Protein AF-A0A968BND5-F1 (afdb_monomer_lite)

Radius of gyration: 24.98 Å; chains: 1; bounding box: 67×29×61 Å

Foldseek 3Di:
DDDPDPDDDDDDDDDPPDDDPDDDAGPVRVVVCVVVPPHDDDDDDDDPDDDDPDDDDDDVVVVVCVLVVLLVVLCVVPVPDDPVLLVVLQLVPADADDDPAADPPAGSHHGDSVSSNVSSVVPDPPPDDDDD

Secondary structure (DSSP, 8-state):
----SSSPPP----STT---------HHHHHHHGGGTT----------S---S-----SHHHHHHHHHHHHHHHHHH-TTS-HHHHHHHHHHT-B--SSSS-BTTTBT-B--HHHHHHHHHHTSTT------

pLDDT: mean 77.54, std 18.54, range [40.12, 97.88]

Sequence (132 aa):
MYNNEPGLFSGTLGKKGDYIVAITVSQADGQAALAYVGEEATVQSSESIPGSSYEAWNGTSMATPHVSGVAALLWSVDPNWTNVQIREAMAMTAMDLGDEGWDAHYGYGLVQAYDALQYLEDLKPGKGPKGP

Structure (mmCIF, N/CA/C/O backbone):
data_AF-A0A968BND5-F1
#
_entry.id   AF-A0A968BND5-F1
#
loop_
_atom_site.group_PDB
_atom_site.id
_atom_site.type_symbol
_atom_site.label_atom_id
_atom_site.label_alt_id
_atom_site.label_comp_id
_atom_site.label_asym_id
_atom_site.label_entity_id
_atom_site.label_seq_id
_atom_site.pdbx_PDB_ins_code
_atom_site.Cartn_x
_atom_site.Cartn_y
_atom_site.Cartn_z
_atom_site.occupancy
_atom_site.B_iso_or_equiv
_atom_site.auth_seq_id
_atom_site.auth_comp_id
_atom_site.auth_asym_id
_atom_site.auth_atom_id
_atom_site.pdbx_PDB_model_num
ATOM 1 N N . MET A 1 1 ? 26.435 -9.446 -17.532 1.00 51.22 1 MET A N 1
ATOM 2 C CA . MET A 1 1 ? 25.259 -10.242 -17.115 1.00 51.22 1 MET A CA 1
ATOM 3 C C . MET A 1 1 ? 24.509 -10.645 -18.367 1.00 51.22 1 MET A C 1
ATOM 5 O O . MET A 1 1 ? 24.406 -9.819 -19.263 1.00 51.22 1 MET A O 1
ATOM 9 N N . TYR A 1 2 ? 24.075 -11.899 -18.470 1.00 41.75 2 TYR A N 1
ATOM 10 C CA . TYR A 1 2 ? 23.323 -12.380 -19.628 1.00 41.75 2 TYR A CA 1
ATOM 11 C C . TYR A 1 2 ? 21.834 -12.149 -19.359 1.00 41.75 2 TYR A C 1
ATOM 13 O O . TYR A 1 2 ? 21.273 -12.794 -18.477 1.00 41.75 2 TYR A O 1
ATOM 21 N N . ASN A 1 3 ? 21.231 -11.179 -20.051 1.00 47.59 3 ASN A N 1
ATOM 22 C CA . ASN A 1 3 ? 19.785 -10.986 -20.030 1.00 47.59 3 ASN A CA 1
ATOM 23 C C . ASN A 1 3 ? 19.186 -11.835 -21.157 1.00 47.59 3 ASN A C 1
ATOM 25 O O . ASN A 1 3 ? 19.480 -11.592 -22.325 1.00 47.59 3 ASN A O 1
ATOM 29 N N . ASN A 1 4 ? 18.405 -12.854 -20.800 1.00 48.34 4 ASN A N 1
ATOM 30 C CA . ASN A 1 4 ? 17.797 -13.786 -21.754 1.00 48.34 4 ASN A CA 1
ATOM 31 C C . ASN A 1 4 ? 16.411 -13.320 -22.244 1.00 48.34 4 ASN A C 1
ATOM 33 O O . ASN A 1 4 ? 15.705 -14.083 -22.892 1.00 48.34 4 ASN A O 1
ATOM 37 N N . GLU A 1 5 ? 16.021 -12.086 -21.919 1.00 51.00 5 GLU A N 1
ATOM 38 C CA . GLU A 1 5 ? 14.765 -11.457 -22.330 1.00 51.00 5 GLU A CA 1
ATOM 39 C C . GLU A 1 5 ? 15.038 -10.154 -23.106 1.00 51.00 5 GLU A C 1
ATOM 41 O O . GLU A 1 5 ? 16.017 -9.455 -22.809 1.00 51.00 5 GLU A O 1
ATOM 46 N N . PRO A 1 6 ? 14.190 -9.780 -24.083 1.00 41.38 6 PRO A N 1
ATOM 47 C CA . PRO A 1 6 ? 14.270 -8.479 -24.739 1.00 41.38 6 PRO A CA 1
ATOM 48 C C . PRO A 1 6 ? 14.036 -7.339 -23.733 1.00 41.38 6 PRO A C 1
ATOM 50 O O . PRO A 1 6 ? 12.955 -7.212 -23.165 1.00 41.38 6 PRO A O 1
ATOM 53 N N . GLY A 1 7 ? 15.041 -6.485 -23.518 1.00 50.34 7 GLY A N 1
ATOM 54 C CA . GLY A 1 7 ? 14.924 -5.303 -22.656 1.00 50.34 7 GLY A CA 1
ATOM 55 C C . GLY A 1 7 ? 16.240 -4.888 -21.996 1.00 50.34 7 GLY A C 1
ATOM 56 O O . GLY A 1 7 ? 17.187 -5.672 -21.903 1.00 50.34 7 GLY A O 1
ATOM 57 N N . LEU A 1 8 ? 16.302 -3.634 -21.536 1.00 47.62 8 LEU A N 1
ATOM 58 C CA . LEU A 1 8 ? 17.424 -3.120 -20.748 1.00 47.62 8 LEU A CA 1
ATOM 59 C C . LEU A 1 8 ? 17.415 -3.763 -19.356 1.00 47.62 8 LEU A C 1
ATOM 61 O O . LEU A 1 8 ? 16.382 -3.827 -18.692 1.00 47.62 8 LEU A O 1
ATOM 65 N N . PHE A 1 9 ? 18.577 -4.224 -18.902 1.00 53.94 9 PHE A N 1
ATOM 66 C CA . PHE A 1 9 ? 18.746 -4.692 -17.532 1.00 53.94 9 PHE A CA 1
ATOM 67 C C . PHE A 1 9 ? 18.628 -3.499 -16.570 1.00 53.94 9 PHE A C 1
ATOM 69 O O . PHE A 1 9 ? 19.426 -2.567 -16.652 1.00 53.94 9 PHE A O 1
ATOM 76 N N . SER A 1 10 ? 17.650 -3.532 -15.660 1.00 51.66 10 SER A N 1
ATOM 77 C CA . SER A 1 10 ? 17.478 -2.507 -14.625 1.00 51.66 10 SER A CA 1
ATOM 78 C C . SER A 1 10 ? 18.060 -2.994 -13.298 1.00 51.66 10 SER A C 1
ATOM 80 O O . SER A 1 10 ? 17.674 -4.044 -12.784 1.00 51.66 10 SER A O 1
ATOM 82 N N . GLY A 1 11 ? 19.009 -2.239 -12.750 1.00 55.41 11 GLY A N 1
ATOM 83 C CA . GLY A 1 11 ? 19.599 -2.465 -11.435 1.00 55.41 11 GLY A CA 1
ATOM 84 C C . GLY A 1 11 ? 19.980 -1.128 -10.809 1.00 55.41 11 GLY A C 1
ATOM 85 O O . GLY A 1 11 ? 20.479 -0.240 -11.495 1.00 55.41 11 GLY A O 1
ATOM 86 N N . THR A 1 12 ? 19.731 -0.963 -9.513 1.00 47.41 12 THR A N 1
ATOM 87 C CA . THR A 1 12 ? 20.074 0.268 -8.793 1.00 47.41 12 THR A CA 1
ATOM 88 C C . THR A 1 12 ? 21.518 0.201 -8.307 1.00 47.41 12 THR A C 1
ATOM 90 O O . THR A 1 12 ? 21.882 -0.721 -7.572 1.00 47.41 12 THR A O 1
ATOM 93 N N . LEU A 1 13 ? 22.339 1.180 -8.690 1.00 54.03 13 LEU A N 1
ATOM 94 C CA . LEU A 1 13 ? 23.662 1.378 -8.099 1.00 54.03 13 LEU A CA 1
ATOM 95 C C . LEU A 1 13 ? 23.532 1.978 -6.689 1.00 54.03 13 LEU A C 1
ATOM 97 O O . LEU A 1 13 ? 22.555 2.651 -6.367 1.00 54.03 13 LEU A O 1
ATOM 101 N N . GLY A 1 14 ? 24.523 1.691 -5.841 1.00 59.09 14 GLY A N 1
ATOM 102 C CA . GLY A 1 14 ? 24.643 2.243 -4.493 1.00 59.09 14 GLY A CA 1
ATOM 103 C C . GLY A 1 14 ? 25.099 3.709 -4.479 1.00 59.09 14 GLY A C 1
ATOM 104 O O . GLY A 1 14 ? 24.731 4.515 -5.327 1.00 59.09 14 GLY A O 1
ATOM 105 N N . LYS A 1 15 ? 25.893 4.091 -3.472 1.00 48.78 15 LYS A N 1
ATOM 106 C CA . LYS A 1 15 ? 26.336 5.483 -3.272 1.00 48.78 15 LYS A CA 1
ATOM 107 C C . LYS A 1 15 ? 27.270 5.961 -4.396 1.00 48.78 15 LYS A C 1
ATOM 109 O O . LYS A 1 15 ? 28.012 5.183 -4.986 1.00 48.78 15 LYS A O 1
ATOM 114 N N . LYS A 1 16 ? 27.294 7.283 -4.614 1.00 47.06 16 LYS A N 1
ATOM 115 C CA . LYS A 1 16 ? 28.219 7.978 -5.526 1.00 47.06 16 LYS A CA 1
ATOM 116 C C . LYS A 1 16 ? 29.674 7.544 -5.275 1.00 47.06 16 LYS A C 1
ATOM 118 O O . LYS A 1 16 ? 30.202 7.815 -4.199 1.00 47.06 16 LYS A O 1
ATOM 123 N N . GLY A 1 17 ? 30.312 6.932 -6.275 1.00 55.03 17 GLY A N 1
ATOM 124 C CA . GLY A 1 17 ? 31.718 6.501 -6.229 1.00 55.03 17 GLY A CA 1
ATOM 125 C C . GLY A 1 17 ? 31.951 4.993 -6.373 1.00 55.03 17 GLY A C 1
ATOM 126 O O . GLY A 1 17 ? 33.074 4.609 -6.685 1.00 55.03 17 GLY A O 1
ATOM 127 N N . ASP A 1 18 ? 30.915 4.161 -6.227 1.00 50.44 18 ASP A N 1
ATOM 128 C CA . ASP A 1 18 ? 30.976 2.731 -6.551 1.00 50.44 18 ASP A CA 1
ATOM 129 C C . ASP A 1 18 ? 30.508 2.508 -7.996 1.00 50.44 18 ASP A C 1
ATOM 131 O O . ASP A 1 18 ? 29.312 2.565 -8.285 1.00 50.44 18 ASP A O 1
ATOM 135 N N . TYR A 1 19 ? 31.439 2.246 -8.917 1.00 56.06 19 TYR A N 1
ATOM 136 C CA . TYR A 1 19 ? 31.100 1.909 -10.302 1.00 56.06 19 TYR A CA 1
ATOM 137 C C . TYR A 1 19 ? 31.494 0.467 -10.605 1.00 56.06 19 TYR A C 1
ATOM 139 O O . TYR A 1 19 ? 32.673 0.130 -10.691 1.00 56.06 19 TYR A O 1
ATOM 147 N N . ILE A 1 20 ? 30.496 -0.380 -10.839 1.00 52.25 20 ILE A N 1
ATOM 148 C CA . ILE A 1 20 ? 30.675 -1.580 -11.653 1.00 52.25 20 ILE A CA 1
ATOM 149 C C . ILE A 1 20 ? 30.197 -1.188 -13.046 1.00 52.25 20 ILE A C 1
ATOM 151 O O . ILE A 1 20 ? 29.012 -0.920 -13.238 1.00 52.25 20 ILE A O 1
ATOM 155 N N . VAL A 1 21 ? 31.107 -1.128 -14.019 1.00 54.69 21 VAL A N 1
ATOM 156 C CA . VAL A 1 21 ? 30.727 -0.895 -15.416 1.00 54.69 21 VAL A CA 1
ATOM 157 C C . VAL A 1 21 ? 30.039 -2.161 -15.927 1.00 54.69 21 VAL A C 1
ATOM 159 O O . VAL A 1 21 ? 30.686 -3.125 -16.332 1.00 54.69 21 VAL A O 1
ATOM 162 N N . ALA A 1 22 ? 28.711 -2.179 -15.854 1.00 57.28 22 ALA A N 1
ATOM 163 C CA . ALA A 1 22 ? 27.891 -3.229 -16.433 1.00 57.28 22 ALA A CA 1
ATOM 164 C C . ALA A 1 22 ? 27.479 -2.809 -17.848 1.00 57.28 22 ALA A C 1
ATOM 166 O O . ALA A 1 22 ? 26.540 -2.041 -18.031 1.00 57.28 22 ALA A O 1
ATOM 167 N N . ILE A 1 23 ? 28.181 -3.324 -18.857 1.00 63.12 23 ILE A N 1
ATOM 168 C CA . ILE A 1 23 ? 27.723 -3.235 -20.245 1.00 63.12 23 ILE A CA 1
ATOM 169 C C . ILE A 1 23 ? 26.734 -4.378 -20.458 1.00 63.12 23 ILE A C 1
ATOM 171 O O . ILE A 1 23 ? 27.050 -5.547 -20.211 1.00 63.12 23 ILE A O 1
ATOM 175 N N . THR A 1 24 ? 25.525 -4.040 -20.892 1.00 61.22 24 THR A N 1
ATOM 176 C CA . THR A 1 24 ? 24.553 -5.023 -21.374 1.00 61.22 24 THR A CA 1
ATOM 177 C C . THR A 1 24 ? 24.278 -4.745 -22.838 1.00 61.22 24 THR A C 1
ATOM 179 O O . THR A 1 24 ? 24.240 -3.594 -23.262 1.00 61.22 24 THR A O 1
ATOM 182 N N . VAL A 1 25 ? 24.167 -5.816 -23.613 1.00 68.94 25 VAL A N 1
ATOM 183 C CA . VAL A 1 25 ? 23.935 -5.772 -25.054 1.00 68.94 25 VAL A CA 1
ATOM 184 C C . VAL A 1 25 ? 22.695 -6.617 -25.297 1.00 68.94 25 VAL A C 1
ATOM 186 O O . VAL A 1 25 ? 22.610 -7.734 -24.778 1.00 68.94 25 VAL A O 1
ATOM 189 N N . SER A 1 26 ? 21.714 -6.078 -26.020 1.00 73.06 26 SER A N 1
ATOM 190 C CA . SER A 1 26 ? 20.529 -6.851 -26.396 1.00 73.06 26 SER A CA 1
ATOM 191 C C . SER A 1 26 ? 20.908 -7.961 -27.385 1.00 73.06 26 SER A C 1
ATOM 193 O O . SER A 1 26 ? 21.960 -7.909 -28.021 1.00 73.06 26 SER A O 1
ATOM 195 N N . GLN A 1 27 ? 20.055 -8.972 -27.565 1.00 70.19 27 GLN A N 1
ATOM 196 C CA . GLN A 1 27 ? 20.311 -10.016 -28.566 1.00 70.19 27 GLN A CA 1
ATOM 197 C C . GLN A 1 27 ? 20.460 -9.433 -29.985 1.00 70.19 27 GLN A C 1
ATOM 199 O O . GLN A 1 27 ? 21.338 -9.864 -30.732 1.00 70.19 27 GLN A O 1
ATOM 204 N N . ALA A 1 28 ? 19.629 -8.449 -30.342 1.00 74.38 28 ALA A N 1
ATOM 205 C CA . ALA A 1 28 ? 19.654 -7.806 -31.654 1.00 74.38 28 ALA A CA 1
ATOM 206 C C . ALA A 1 28 ? 20.948 -7.002 -31.864 1.00 74.38 28 ALA A C 1
ATOM 208 O O . ALA A 1 28 ? 21.625 -7.178 -32.878 1.00 74.38 28 ALA A O 1
ATOM 209 N N . ASP A 1 29 ? 21.341 -6.201 -30.871 1.00 76.81 29 ASP A N 1
ATOM 210 C CA . ASP A 1 29 ? 22.593 -5.436 -30.919 1.00 76.81 29 ASP A CA 1
ATOM 211 C C . ASP A 1 29 ? 23.809 -6.368 -30.921 1.00 76.81 29 ASP A C 1
ATOM 213 O O . ASP A 1 29 ? 24.796 -6.110 -31.604 1.00 76.81 29 ASP A O 1
ATOM 217 N N . GLY A 1 30 ? 23.721 -7.497 -30.212 1.00 77.25 30 GLY A N 1
ATOM 218 C CA . GLY A 1 30 ? 24.750 -8.531 -30.194 1.00 77.25 30 GLY A CA 1
ATOM 219 C C . GLY A 1 30 ? 24.948 -9.185 -31.560 1.00 77.25 30 GLY A C 1
AT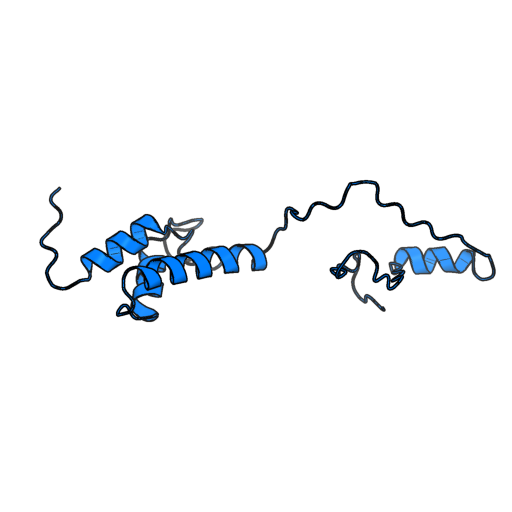OM 220 O O . GLY A 1 30 ? 26.085 -9.407 -31.966 1.00 77.25 30 GLY A O 1
ATOM 221 N N . GLN A 1 31 ? 23.867 -9.451 -32.301 1.00 82.50 31 GLN A N 1
ATOM 222 C CA . GLN A 1 31 ? 23.952 -9.966 -33.672 1.00 82.50 31 GLN A CA 1
ATOM 223 C C . GLN A 1 31 ? 24.549 -8.937 -34.637 1.00 82.50 31 GLN A C 1
ATOM 225 O O . GLN A 1 31 ? 25.371 -9.303 -35.475 1.00 82.50 31 GLN A O 1
ATOM 230 N N . ALA A 1 32 ? 24.191 -7.658 -34.501 1.00 82.12 32 ALA A N 1
ATOM 231 C CA . ALA A 1 32 ? 24.777 -6.584 -35.302 1.00 82.12 32 ALA A CA 1
ATOM 232 C C . ALA A 1 32 ? 26.272 -6.379 -34.989 1.00 82.12 32 ALA A C 1
ATOM 234 O O . ALA A 1 32 ? 27.075 -6.162 -35.897 1.00 82.12 32 ALA A O 1
ATOM 235 N N . ALA A 1 33 ? 26.666 -6.526 -33.722 1.00 79.88 33 ALA A N 1
ATOM 236 C CA . ALA A 1 33 ? 28.051 -6.402 -33.275 1.00 79.88 33 ALA A CA 1
ATOM 237 C C . ALA A 1 33 ? 28.981 -7.490 -33.844 1.00 79.88 33 ALA A C 1
ATOM 239 O O . ALA A 1 33 ? 30.192 -7.281 -33.897 1.00 79.88 33 ALA A O 1
ATOM 240 N N . LEU A 1 34 ? 28.444 -8.620 -34.330 1.00 83.00 34 LEU A N 1
ATOM 241 C CA . LEU A 1 34 ? 29.246 -9.669 -34.976 1.00 83.00 34 LEU A CA 1
ATOM 242 C C . LEU A 1 34 ? 29.995 -9.164 -36.218 1.00 83.00 34 LEU A C 1
ATOM 244 O O . LEU A 1 34 ? 31.059 -9.690 -36.538 1.00 83.00 34 LEU A O 1
ATOM 248 N N . ALA A 1 35 ? 29.473 -8.141 -36.900 1.00 85.38 35 ALA A N 1
ATOM 249 C CA . ALA A 1 35 ? 30.119 -7.542 -38.067 1.00 85.38 35 ALA A CA 1
ATOM 250 C C . ALA A 1 35 ? 31.383 -6.730 -37.724 1.00 85.38 35 ALA A C 1
ATOM 252 O O . ALA A 1 35 ? 32.177 -6.449 -38.616 1.00 85.38 35 ALA A O 1
ATOM 253 N N . TYR A 1 36 ? 31.576 -6.385 -36.448 1.00 80.88 36 TYR A N 1
ATOM 254 C CA . TYR A 1 36 ? 32.650 -5.515 -35.955 1.00 80.88 36 TYR A CA 1
ATOM 255 C C . TYR A 1 36 ? 33.623 -6.259 -35.022 1.00 80.88 36 TYR A C 1
ATOM 257 O O . TYR A 1 36 ? 34.371 -5.653 -34.255 1.00 80.88 36 TYR A O 1
ATOM 265 N N . VAL A 1 37 ? 33.613 -7.597 -35.052 1.00 83.56 37 VAL A N 1
ATOM 266 C CA . VAL A 1 37 ? 34.509 -8.426 -34.233 1.00 83.56 37 VAL A CA 1
ATOM 267 C C . VAL A 1 37 ? 35.963 -8.168 -34.629 1.00 83.56 37 VAL A C 1
ATOM 269 O O . VAL A 1 37 ? 36.358 -8.409 -35.766 1.00 83.56 37 VAL A O 1
ATOM 272 N N . GLY A 1 38 ? 36.767 -7.726 -33.659 1.00 82.69 38 GLY A N 1
ATOM 273 C CA . GLY A 1 38 ? 38.175 -7.372 -33.858 1.00 82.69 38 GLY A CA 1
ATOM 274 C C . GLY A 1 38 ? 3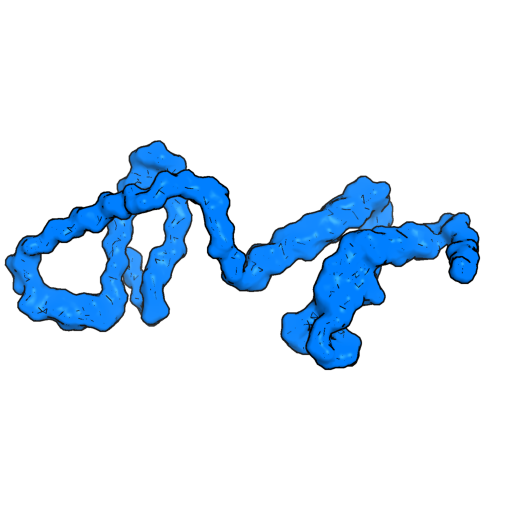8.435 -5.868 -33.980 1.00 82.69 38 GLY A C 1
ATOM 275 O O . GLY A 1 38 ? 39.598 -5.477 -34.037 1.00 82.69 38 GLY A O 1
ATOM 276 N N . GLU A 1 39 ? 37.392 -5.034 -33.972 1.00 86.38 39 GLU A N 1
ATOM 277 C CA . GLU A 1 39 ? 37.520 -3.576 -33.904 1.00 86.38 39 GLU A CA 1
ATOM 278 C C . GLU A 1 39 ? 37.455 -3.063 -32.456 1.00 86.38 39 GLU A C 1
ATOM 280 O O . GLU A 1 39 ? 36.810 -3.658 -31.588 1.00 86.38 39 GLU A O 1
ATOM 285 N N . GLU A 1 40 ? 38.130 -1.942 -32.183 1.00 81.81 40 GLU A N 1
ATOM 286 C CA . GLU A 1 40 ? 38.050 -1.263 -30.888 1.00 81.81 40 GLU A CA 1
ATOM 287 C C . GLU A 1 40 ? 36.870 -0.283 -30.862 1.00 81.81 40 GLU A C 1
ATOM 289 O O . GLU A 1 40 ? 36.702 0.535 -31.766 1.00 81.81 40 GLU A O 1
ATOM 294 N N . ALA A 1 41 ? 36.079 -0.320 -29.788 1.00 73.50 41 ALA A N 1
ATOM 295 C CA . ALA A 1 41 ? 34.983 0.615 -29.558 1.00 73.50 41 ALA A CA 1
ATOM 296 C C . ALA A 1 41 ? 35.167 1.355 -28.228 1.00 73.50 41 ALA A C 1
ATOM 298 O O . ALA A 1 41 ? 35.570 0.774 -27.220 1.00 73.50 41 ALA A O 1
ATOM 299 N N . THR A 1 42 ? 34.833 2.647 -28.213 1.00 76.62 42 THR A N 1
ATOM 300 C CA . THR A 1 42 ? 34.799 3.450 -26.983 1.00 76.62 42 THR A CA 1
ATOM 301 C C . THR A 1 42 ? 33.385 3.462 -26.419 1.00 76.62 42 THR A C 1
ATOM 303 O O . THR A 1 42 ? 32.451 3.891 -27.092 1.00 76.62 42 THR A O 1
ATOM 306 N N . VAL A 1 43 ? 33.229 3.045 -25.162 1.00 67.75 43 VAL A N 1
ATOM 307 C CA . VAL A 1 43 ? 31.966 3.172 -24.423 1.00 67.75 43 VAL A CA 1
ATOM 308 C C . VAL A 1 43 ? 32.014 4.448 -23.592 1.00 67.75 43 VAL A C 1
ATOM 310 O O . VAL A 1 43 ? 32.883 4.603 -22.736 1.00 67.75 43 VAL A O 1
ATOM 313 N N . GLN A 1 44 ? 31.081 5.366 -23.839 1.00 65.06 44 GLN A N 1
ATOM 314 C CA . GLN A 1 44 ? 30.905 6.571 -23.031 1.00 65.06 44 GLN A CA 1
ATOM 315 C C . GLN A 1 44 ? 29.582 6.493 -22.269 1.00 65.06 44 GLN A C 1
ATOM 317 O O . GLN A 1 44 ? 28.537 6.233 -22.857 1.00 65.06 44 GLN A O 1
ATOM 322 N N . SER A 1 45 ? 29.641 6.738 -20.959 1.00 60.75 45 SER A N 1
ATOM 323 C CA . SER A 1 45 ? 28.471 6.933 -20.102 1.00 60.75 45 SER A CA 1
ATOM 324 C C . SER A 1 45 ? 28.476 8.378 -19.627 1.00 60.75 45 SER A C 1
ATOM 326 O O . SER A 1 45 ? 29.384 8.782 -18.900 1.00 60.75 45 SER A O 1
ATOM 328 N N . SER A 1 46 ? 27.488 9.161 -20.045 1.00 62.84 46 SER A N 1
ATOM 329 C CA . SER A 1 46 ? 27.281 10.529 -19.575 1.00 62.84 46 SER A CA 1
ATOM 330 C C . SER A 1 46 ? 25.980 10.606 -18.778 1.00 62.84 46 SER A C 1
ATOM 332 O O . SER A 1 46 ? 24.910 10.246 -19.262 1.00 62.84 46 SER A O 1
ATOM 334 N N . GLU A 1 47 ? 26.060 11.082 -17.536 1.00 55.56 47 GLU A N 1
ATOM 335 C CA . GLU A 1 47 ? 24.872 11.447 -16.763 1.00 55.56 47 GLU A CA 1
ATOM 336 C C . GLU A 1 47 ? 24.350 12.787 -17.303 1.00 55.56 47 GLU A C 1
ATOM 338 O O . GLU A 1 47 ? 24.927 13.839 -17.032 1.00 55.56 47 GLU A O 1
ATOM 343 N N . SER A 1 48 ? 23.290 12.770 -18.120 1.00 56.66 48 SER A N 1
ATOM 344 C CA . SER A 1 48 ? 22.718 14.005 -18.689 1.00 56.66 48 SER A CA 1
ATOM 345 C C . SER A 1 48 ? 21.678 14.674 -17.783 1.00 56.66 48 SER A C 1
ATOM 347 O O . SER A 1 48 ? 21.139 15.722 -18.134 1.00 56.66 48 SER A O 1
ATOM 349 N N . ILE A 1 49 ? 21.364 14.062 -16.640 1.00 60.09 49 ILE A N 1
ATOM 350 C CA . ILE A 1 49 ? 20.378 14.537 -15.671 1.00 60.09 49 ILE A CA 1
ATOM 351 C C . ILE A 1 49 ? 21.050 14.461 -14.297 1.00 60.09 49 ILE A C 1
ATOM 353 O O . ILE A 1 49 ? 21.583 13.399 -13.969 1.00 60.09 49 ILE A O 1
ATOM 357 N N . PRO A 1 50 ? 21.068 15.538 -13.483 1.00 59.41 50 PRO A N 1
ATOM 358 C CA . PRO A 1 50 ? 21.511 15.415 -12.101 1.00 59.41 50 PRO A CA 1
ATOM 359 C C . PRO A 1 50 ? 20.656 14.342 -11.428 1.00 59.41 50 PRO A C 1
ATOM 361 O O . PRO A 1 50 ? 19.429 14.434 -11.465 1.00 59.41 50 PRO A O 1
ATOM 364 N N . GLY A 1 51 ? 21.301 13.317 -10.866 1.00 59.00 51 GLY A N 1
ATOM 365 C CA . GLY A 1 51 ? 20.610 12.203 -10.226 1.00 59.00 51 GLY A CA 1
ATOM 366 C C . GLY A 1 51 ? 19.537 12.714 -9.268 1.00 59.00 51 GLY A C 1
ATOM 367 O O . GLY A 1 51 ? 19.839 13.363 -8.266 1.00 59.00 51 GLY A O 1
ATOM 368 N N . SER A 1 52 ? 18.278 12.455 -9.602 1.00 63.25 52 SER A N 1
ATOM 369 C CA . SER A 1 52 ? 17.164 12.689 -8.698 1.00 63.25 52 SER A CA 1
ATOM 370 C C . SER A 1 52 ? 17.082 11.498 -7.752 1.00 63.25 52 SER A C 1
ATOM 372 O O . SER A 1 52 ? 17.097 10.353 -8.194 1.00 63.25 52 SER A O 1
ATOM 374 N N . SER A 1 53 ? 16.953 11.744 -6.448 1.00 69.12 53 SER A N 1
ATOM 375 C CA . SER A 1 53 ? 16.612 10.688 -5.484 1.00 69.12 53 SER A CA 1
ATOM 376 C C . SER A 1 53 ? 15.155 10.219 -5.607 1.00 69.12 53 SER A C 1
ATOM 378 O O . SER A 1 53 ? 14.707 9.400 -4.809 1.00 69.12 53 SER A O 1
ATOM 380 N N . TYR A 1 54 ? 14.405 10.782 -6.557 1.00 68.06 54 TYR A N 1
ATOM 381 C CA . TYR A 1 54 ? 13.006 10.494 -6.834 1.00 68.06 54 TYR A CA 1
ATOM 382 C C . TYR A 1 54 ? 12.832 10.166 -8.309 1.00 68.06 54 TYR A C 1
ATOM 384 O O . TYR A 1 54 ? 13.291 10.906 -9.180 1.00 68.06 54 TYR A O 1
ATOM 392 N N . GLU A 1 55 ? 12.104 9.098 -8.582 1.00 69.19 55 GLU A N 1
ATOM 393 C CA . GLU A 1 55 ? 11.786 8.659 -9.930 1.00 69.19 55 GLU A CA 1
ATOM 394 C C . GLU A 1 55 ? 10.352 8.126 -9.948 1.00 69.19 55 GLU A C 1
ATOM 396 O O . GLU A 1 55 ? 9.862 7.594 -8.948 1.00 69.19 55 GLU A O 1
ATOM 401 N N . ALA A 1 56 ? 9.660 8.294 -11.074 1.00 74.75 56 ALA A N 1
ATOM 402 C CA . ALA A 1 56 ? 8.323 7.750 -11.264 1.00 74.75 56 ALA A CA 1
ATOM 403 C C . ALA A 1 56 ? 8.426 6.300 -11.748 1.00 74.75 56 ALA A C 1
ATOM 405 O O . ALA A 1 56 ? 9.018 6.034 -12.789 1.00 74.75 56 ALA A O 1
ATOM 406 N N . TRP A 1 57 ? 7.851 5.374 -10.985 1.00 75.19 57 TRP A N 1
ATOM 407 C CA . TRP A 1 57 ? 7.851 3.944 -11.288 1.00 75.19 57 TRP A CA 1
ATOM 408 C C . TRP A 1 57 ? 6.411 3.434 -11.364 1.00 75.19 57 TRP A C 1
ATOM 410 O O . TRP A 1 57 ? 5.526 3.927 -10.663 1.00 75.19 57 TRP A O 1
ATOM 420 N N . ASN A 1 58 ? 6.174 2.427 -12.199 1.00 71.19 58 ASN A N 1
ATOM 421 C CA . ASN A 1 58 ? 4.884 1.769 -12.373 1.00 71.19 58 ASN A CA 1
ATOM 422 C C . ASN A 1 58 ? 4.967 0.281 -11.997 1.00 71.19 58 ASN A C 1
ATOM 424 O O . ASN A 1 58 ? 5.984 -0.373 -12.209 1.00 71.19 58 ASN A O 1
ATOM 428 N N . GLY A 1 59 ? 3.873 -0.268 -11.462 1.00 81.06 59 GLY A N 1
ATOM 429 C CA . GLY A 1 59 ? 3.750 -1.693 -11.143 1.00 81.06 59 GLY A CA 1
ATOM 430 C C . GLY A 1 59 ? 3.092 -1.969 -9.791 1.00 81.06 59 GLY A C 1
ATOM 431 O O . GLY A 1 59 ? 2.943 -1.084 -8.948 1.00 81.06 59 GLY A O 1
ATOM 432 N N . THR A 1 60 ? 2.723 -3.230 -9.558 1.00 80.06 60 THR A N 1
ATOM 433 C CA . THR A 1 60 ? 2.116 -3.694 -8.294 1.00 80.06 60 THR A CA 1
ATOM 434 C C . THR A 1 60 ? 3.052 -3.519 -7.093 1.00 80.06 60 THR A C 1
ATOM 436 O O . THR A 1 60 ? 2.590 -3.303 -5.969 1.00 80.06 60 THR A O 1
ATOM 439 N N . SER A 1 61 ? 4.367 -3.501 -7.331 1.00 83.31 61 SER A N 1
ATOM 440 C CA . SER A 1 61 ? 5.390 -3.150 -6.339 1.00 83.31 61 SER A CA 1
ATOM 441 C C . SER A 1 61 ? 5.217 -1.743 -5.771 1.00 83.31 61 SER A C 1
ATOM 443 O O . SER A 1 61 ? 5.577 -1.528 -4.622 1.00 83.31 61 SER A O 1
ATOM 445 N N . MET A 1 62 ? 4.648 -0.799 -6.531 1.00 86.44 62 MET A N 1
ATOM 446 C CA . MET A 1 62 ? 4.371 0.568 -6.071 1.00 86.44 62 MET A CA 1
ATOM 447 C C . MET A 1 62 ? 2.995 0.679 -5.400 1.00 86.44 62 MET A C 1
ATOM 449 O O . MET A 1 62 ? 2.819 1.509 -4.512 1.00 86.44 62 MET A O 1
ATOM 453 N N . ALA A 1 63 ? 2.038 -0.190 -5.740 1.00 85.94 63 ALA A N 1
ATOM 454 C CA . ALA A 1 63 ? 0.754 -0.281 -5.035 1.00 85.94 63 ALA A CA 1
ATOM 455 C C . ALA A 1 63 ? 0.906 -0.907 -3.634 1.00 85.94 63 ALA A C 1
ATOM 457 O O . ALA A 1 63 ? 0.323 -0.431 -2.662 1.00 85.94 63 ALA A O 1
ATOM 458 N N . THR A 1 64 ? 1.750 -1.935 -3.509 1.00 90.75 64 THR A N 1
ATOM 459 C CA . THR A 1 64 ? 2.006 -2.663 -2.253 1.00 90.75 64 THR A CA 1
ATOM 460 C C . THR A 1 64 ? 2.366 -1.757 -1.060 1.00 90.75 64 THR A C 1
ATOM 462 O O . THR A 1 64 ? 1.715 -1.892 -0.022 1.00 90.75 64 THR A O 1
ATOM 465 N N . PRO A 1 65 ? 3.334 -0.817 -1.154 1.00 90.94 65 PRO A N 1
ATOM 466 C CA . PRO A 1 65 ? 3.690 0.066 -0.044 1.00 90.94 65 PRO A CA 1
ATOM 467 C C . PRO A 1 65 ? 2.580 1.057 0.327 1.00 90.94 65 PRO A C 1
ATOM 469 O O . PRO A 1 65 ? 2.518 1.480 1.478 1.00 90.94 65 PRO A O 1
ATOM 472 N N . HIS A 1 66 ? 1.679 1.404 -0.600 1.00 95.00 66 HIS A N 1
ATOM 473 C CA . HIS A 1 66 ? 0.512 2.221 -0.264 1.00 95.00 66 HIS A CA 1
ATOM 474 C C . HIS A 1 66 ? -0.458 1.434 0.621 1.00 95.00 66 HIS A C 1
ATOM 476 O O . HIS A 1 66 ? -0.843 1.913 1.685 1.00 95.00 66 HIS A O 1
ATOM 482 N N . VAL A 1 67 ? -0.804 0.201 0.234 1.00 96.56 67 VAL A N 1
ATOM 483 C CA . VAL A 1 67 ? -1.734 -0.637 1.012 1.00 96.56 67 VAL A CA 1
ATOM 484 C C . VAL A 1 67 ? -1.149 -1.007 2.378 1.00 96.56 67 VAL A C 1
ATOM 486 O O . VAL A 1 67 ? -1.842 -0.902 3.391 1.00 96.56 67 VAL A O 1
ATOM 489 N N . SER A 1 68 ? 0.131 -1.386 2.447 1.00 96.50 68 SER A N 1
ATOM 490 C CA . SER A 1 68 ? 0.777 -1.687 3.732 1.00 96.50 68 SER A CA 1
ATOM 491 C C . SER A 1 68 ? 0.935 -0.445 4.614 1.00 96.50 68 SER A C 1
ATOM 493 O O . SER A 1 68 ? 0.782 -0.545 5.831 1.00 96.50 68 SER A O 1
ATOM 495 N N . GLY A 1 69 ? 1.160 0.730 4.017 1.00 97.19 69 GLY A N 1
ATOM 496 C CA . GLY A 1 69 ? 1.159 2.014 4.715 1.00 97.19 69 GLY A CA 1
ATOM 497 C C . GLY A 1 69 ? -0.196 2.340 5.345 1.00 97.19 69 GLY A C 1
ATOM 498 O O . GLY A 1 69 ? -0.244 2.726 6.512 1.00 97.19 69 GLY A O 1
ATOM 499 N N . VAL A 1 70 ? -1.302 2.116 4.626 1.00 97.56 70 VAL A N 1
ATOM 500 C CA . VAL A 1 70 ? -2.657 2.283 5.180 1.00 97.56 70 VAL A CA 1
ATOM 501 C C . VAL A 1 70 ? -2.909 1.300 6.322 1.00 97.56 70 VAL A C 1
ATOM 503 O O . VAL A 1 70 ? -3.363 1.715 7.385 1.00 97.56 70 VAL A O 1
ATOM 506 N N . ALA A 1 71 ? -2.562 0.022 6.159 1.00 96.88 71 ALA A N 1
ATOM 507 C CA . ALA A 1 71 ? -2.722 -0.966 7.225 1.00 96.88 71 ALA A CA 1
ATOM 508 C C . ALA A 1 71 ? -1.940 -0.576 8.494 1.00 96.88 71 ALA A C 1
ATOM 510 O O . ALA A 1 71 ? -2.476 -0.657 9.598 1.00 96.88 71 ALA A O 1
ATOM 511 N N . ALA A 1 72 ? -0.698 -0.103 8.341 1.00 97.38 72 ALA A N 1
ATOM 512 C CA . ALA A 1 72 ? 0.120 0.380 9.451 1.00 97.38 72 ALA A CA 1
ATOM 513 C C . ALA A 1 72 ? -0.467 1.642 10.103 1.00 97.38 72 ALA A C 1
ATOM 515 O O . ALA A 1 72 ? -0.468 1.748 11.330 1.00 97.38 72 ALA A O 1
ATOM 516 N N . LEU A 1 73 ? -1.004 2.574 9.306 1.00 97.00 73 LEU A N 1
ATOM 517 C CA . LEU A 1 73 ? -1.688 3.766 9.806 1.00 97.00 73 LEU A CA 1
ATOM 518 C C . LEU A 1 73 ? -2.891 3.385 10.674 1.00 97.00 73 LEU A C 1
ATOM 520 O O . LEU A 1 73 ? -2.984 3.847 11.809 1.00 97.00 73 LEU A O 1
ATOM 524 N N . LEU A 1 74 ? -3.769 2.508 10.181 1.00 96.31 74 LEU A N 1
ATOM 525 C CA . LEU A 1 74 ? -4.928 2.024 10.935 1.00 96.31 74 LEU A CA 1
ATOM 526 C C . LEU A 1 74 ? -4.487 1.347 12.234 1.00 96.31 74 LEU A C 1
ATOM 528 O O . LEU A 1 74 ? -4.987 1.670 13.309 1.00 96.31 74 LEU A O 1
ATOM 532 N N . TRP A 1 75 ? -3.487 0.470 12.163 1.00 96.31 75 TRP A N 1
ATOM 533 C CA . TRP A 1 75 ? -3.00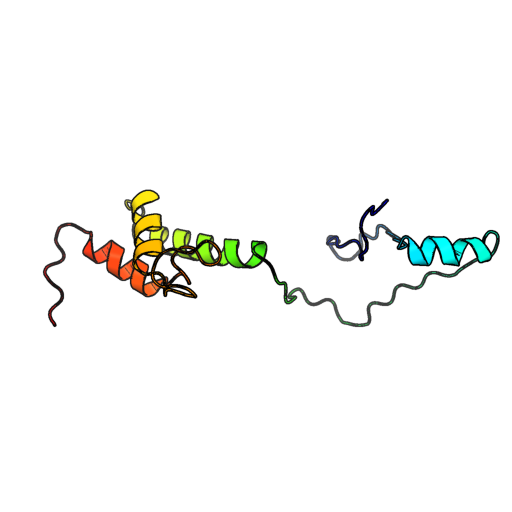5 -0.239 13.345 1.00 96.31 75 TRP A CA 1
ATOM 534 C C . TRP A 1 75 ? -2.358 0.686 14.386 1.00 96.31 75 TRP A C 1
ATOM 536 O O . TRP A 1 75 ? -2.414 0.409 15.582 1.00 96.31 75 TRP A O 1
ATOM 546 N N . SER A 1 76 ? -1.778 1.811 13.956 1.00 96.81 76 SER A N 1
ATOM 547 C CA . SER A 1 76 ? -1.203 2.808 14.866 1.00 96.81 76 SER A CA 1
ATOM 548 C C . SER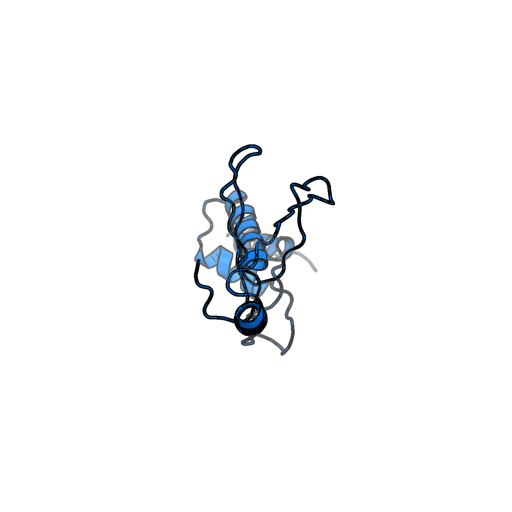 A 1 76 ? -2.251 3.544 15.708 1.00 96.81 76 SER A C 1
ATOM 550 O O . SER A 1 76 ? -1.920 4.032 16.787 1.00 96.81 76 SER A O 1
ATOM 552 N N . VAL A 1 77 ? -3.504 3.610 15.240 1.00 95.88 77 VAL A N 1
ATOM 553 C CA . VAL A 1 77 ? -4.609 4.249 15.969 1.00 95.88 77 VAL A CA 1
ATOM 554 C C . VAL A 1 77 ? -5.079 3.374 17.128 1.00 95.88 77 VAL A C 1
ATOM 556 O O . VAL A 1 77 ? -5.290 3.875 18.232 1.00 95.88 77 VAL A O 1
ATOM 559 N N . ASP A 1 78 ? -5.233 2.070 16.895 1.00 93.50 78 ASP A N 1
ATOM 560 C CA . ASP A 1 78 ? -5.556 1.109 17.946 1.00 93.50 78 ASP A CA 1
ATOM 561 C C . ASP A 1 78 ? -4.796 -0.211 17.741 1.00 93.50 78 ASP A C 1
ATOM 563 O O . ASP A 1 78 ? -5.200 -1.051 16.929 1.00 93.50 78 ASP A O 1
ATOM 567 N N . PRO A 1 79 ? -3.717 -0.438 18.515 1.00 94.56 79 PRO A N 1
ATOM 568 C CA . PRO A 1 79 ? -2.936 -1.670 18.448 1.00 94.56 79 PRO A CA 1
ATOM 569 C C . PRO A 1 79 ? -3.719 -2.944 18.798 1.00 94.56 79 PRO A C 1
ATOM 571 O O . PRO A 1 79 ? -3.231 -4.039 18.518 1.00 94.56 79 PRO A O 1
ATOM 574 N N . ASN A 1 80 ? -4.909 -2.829 19.403 1.00 93.88 80 ASN A N 1
ATOM 575 C CA . ASN A 1 80 ? -5.749 -3.979 19.749 1.00 93.88 80 ASN A CA 1
ATOM 576 C C . ASN A 1 80 ? -6.564 -4.505 18.566 1.00 93.88 80 ASN A C 1
ATOM 578 O O . ASN A 1 80 ? -7.106 -5.609 18.654 1.00 93.88 80 ASN A O 1
ATOM 582 N N . TRP A 1 81 ? -6.681 -3.745 17.472 1.00 93.69 81 TRP A N 1
ATOM 583 C CA . TRP A 1 81 ? -7.296 -4.270 16.260 1.00 93.69 81 TRP A CA 1
ATOM 584 C C . TRP A 1 81 ? -6.464 -5.417 15.698 1.00 93.69 81 TRP A C 1
ATOM 586 O O . TRP A 1 81 ? -5.237 -5.364 15.611 1.00 93.69 81 TRP A O 1
ATOM 596 N N . THR A 1 82 ? -7.154 -6.480 15.306 1.00 95.31 82 THR A N 1
ATOM 597 C CA . THR A 1 82 ? -6.521 -7.630 14.668 1.00 95.31 82 THR A CA 1
ATOM 598 C C . THR A 1 82 ? -6.222 -7.332 13.203 1.00 95.31 82 THR A C 1
ATOM 600 O O . THR A 1 82 ? -6.906 -6.549 12.541 1.00 95.31 82 THR A O 1
ATOM 603 N N . ASN A 1 83 ? -5.239 -8.038 12.652 1.00 93.56 83 ASN A N 1
ATOM 604 C CA . ASN A 1 83 ? -4.960 -8.023 11.217 1.00 93.56 83 ASN A CA 1
ATOM 605 C C . ASN A 1 83 ? -6.194 -8.387 10.366 1.00 93.56 83 ASN A C 1
ATOM 607 O O . ASN A 1 83 ? -6.345 -7.864 9.265 1.00 93.56 83 ASN A O 1
ATOM 611 N N . VAL A 1 84 ? -7.070 -9.264 10.870 1.00 95.56 84 VAL A N 1
ATOM 612 C CA . VAL A 1 84 ? -8.321 -9.646 10.200 1.00 95.56 84 VAL A CA 1
ATOM 613 C C . VAL A 1 84 ? -9.281 -8.462 10.141 1.00 95.56 84 VAL A C 1
ATOM 615 O O . VAL A 1 84 ? -9.734 -8.134 9.051 1.00 95.56 84 VAL A O 1
ATOM 618 N N . GLN A 1 85 ? -9.513 -7.773 11.263 1.00 95.00 85 GLN A N 1
ATOM 619 C CA . GLN A 1 85 ? -10.377 -6.586 11.308 1.00 95.00 85 GLN A CA 1
ATOM 620 C C . GLN A 1 85 ? -9.863 -5.474 10.390 1.00 95.00 85 GLN A C 1
ATOM 622 O O . GLN A 1 85 ? -10.640 -4.882 9.650 1.00 95.00 85 GLN A O 1
ATOM 627 N N . ILE A 1 86 ? -8.552 -5.213 10.393 1.00 96.06 86 ILE A N 1
ATOM 628 C CA . ILE A 1 86 ? -7.946 -4.186 9.531 1.00 96.06 86 ILE A CA 1
ATOM 629 C C . ILE A 1 86 ? -8.105 -4.558 8.053 1.00 96.06 86 ILE A C 1
ATOM 631 O O . ILE A 1 86 ? -8.479 -3.715 7.239 1.00 96.06 86 ILE A O 1
ATOM 635 N N . ARG A 1 87 ? -7.852 -5.822 7.694 1.00 95.69 87 ARG A N 1
ATOM 636 C CA . ARG A 1 87 ? -8.041 -6.308 6.321 1.00 95.69 87 ARG A CA 1
ATOM 637 C C . ARG A 1 87 ? -9.499 -6.208 5.881 1.00 95.69 87 ARG A C 1
ATOM 639 O O . ARG A 1 87 ? -9.750 -5.798 4.753 1.00 95.69 87 ARG A O 1
ATOM 646 N N . GLU A 1 88 ? -10.428 -6.596 6.746 1.00 95.44 88 GLU A N 1
ATOM 647 C CA . GLU A 1 88 ? -11.863 -6.535 6.478 1.00 95.44 88 GLU A CA 1
ATOM 648 C C . GLU A 1 88 ? -12.327 -5.094 6.293 1.00 95.44 88 GLU A C 1
ATOM 650 O O . GLU A 1 88 ? -12.960 -4.798 5.288 1.00 95.44 88 GLU A O 1
ATOM 655 N N . ALA A 1 89 ? -11.928 -4.179 7.177 1.00 96.38 89 ALA A N 1
ATOM 656 C CA . ALA A 1 89 ? -12.254 -2.764 7.046 1.00 96.38 89 ALA A CA 1
ATOM 657 C C . ALA A 1 89 ? -11.771 -2.189 5.711 1.00 96.38 89 ALA A C 1
ATOM 659 O O . ALA A 1 89 ? -12.556 -1.592 4.985 1.00 96.38 89 ALA A O 1
ATOM 660 N N . MET A 1 90 ? -10.510 -2.439 5.339 1.00 96.81 90 MET A N 1
ATOM 661 C CA . MET A 1 90 ? -9.974 -1.974 4.055 1.00 96.81 90 MET A CA 1
ATOM 662 C C . MET A 1 90 ? -10.704 -2.571 2.846 1.00 96.81 90 MET A C 1
ATOM 664 O O . MET A 1 90 ? -10.787 -1.903 1.823 1.00 96.81 90 MET A O 1
ATOM 668 N N . ALA A 1 91 ? -11.202 -3.808 2.942 1.00 95.69 91 ALA A N 1
ATOM 669 C CA . ALA A 1 91 ? -11.960 -4.453 1.871 1.00 95.69 91 ALA A CA 1
ATOM 670 C C . ALA A 1 91 ? -13.396 -3.917 1.776 1.00 95.69 91 ALA A C 1
ATOM 672 O O . ALA A 1 91 ? -13.862 -3.606 0.687 1.00 95.69 91 ALA A O 1
ATOM 673 N N . MET A 1 92 ? -14.082 -3.772 2.912 1.00 94.75 92 MET A N 1
ATOM 674 C CA . MET A 1 92 ? -15.481 -3.339 2.977 1.00 94.75 92 MET A CA 1
ATOM 675 C C . MET A 1 92 ? -15.676 -1.862 2.639 1.00 94.75 92 MET A C 1
ATOM 677 O O . MET A 1 92 ? -16.783 -1.461 2.289 1.00 94.75 92 MET A O 1
ATOM 681 N N . THR A 1 93 ? -14.625 -1.053 2.762 1.00 96.62 93 THR A N 1
ATOM 682 C CA . THR A 1 93 ? -14.663 0.382 2.458 1.00 96.62 93 THR A CA 1
ATOM 683 C C . THR A 1 93 ? -13.826 0.755 1.242 1.00 96.62 93 THR A C 1
ATOM 685 O O . THR A 1 93 ? -13.575 1.939 1.016 1.00 96.62 93 THR A O 1
ATOM 688 N N . ALA A 1 94 ? -13.318 -0.223 0.493 1.00 96.38 94 ALA A N 1
ATOM 689 C CA . ALA A 1 94 ? -12.632 0.067 -0.753 1.00 96.38 94 ALA A CA 1
ATOM 690 C C . ALA A 1 94 ? -13.608 0.732 -1.736 1.00 96.38 94 ALA A C 1
ATOM 692 O O . ALA A 1 94 ? -14.790 0.396 -1.800 1.00 96.38 94 ALA A O 1
ATOM 693 N N . MET A 1 95 ? -13.105 1.709 -2.489 1.00 96.69 95 MET A N 1
ATOM 694 C CA . MET A 1 95 ? -13.845 2.276 -3.607 1.00 96.69 95 MET A CA 1
ATOM 695 C C . MET A 1 95 ? -13.773 1.278 -4.749 1.00 96.69 95 MET A C 1
ATOM 697 O O . MET A 1 95 ? -12.704 1.100 -5.332 1.00 96.69 95 MET A O 1
ATOM 701 N N . ASP A 1 96 ? -14.903 0.657 -5.043 1.00 94.00 96 ASP A N 1
ATOM 702 C CA . ASP A 1 96 ? -15.022 -0.325 -6.105 1.00 94.00 96 ASP A CA 1
ATOM 703 C C . ASP A 1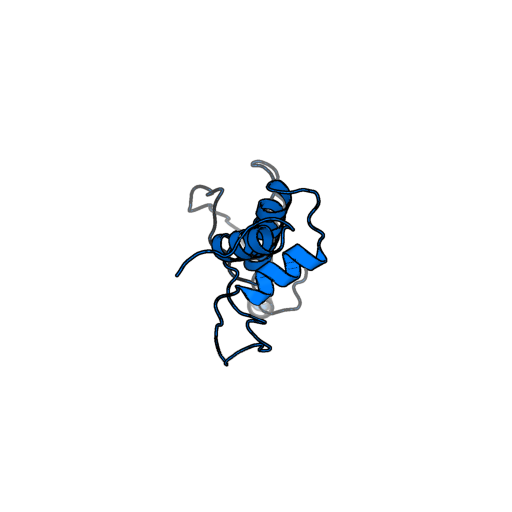 96 ? -14.564 0.238 -7.462 1.00 94.00 96 ASP A C 1
ATOM 705 O O . ASP A 1 96 ? -14.855 1.387 -7.817 1.00 94.00 96 ASP A O 1
ATOM 709 N N . LEU A 1 97 ? -13.801 -0.566 -8.195 1.00 91.62 97 LEU A N 1
ATOM 710 C CA . LEU A 1 97 ? -13.245 -0.237 -9.499 1.00 91.62 97 LEU A CA 1
ATOM 711 C C . LEU A 1 97 ? -13.472 -1.415 -10.442 1.00 91.62 97 LEU A C 1
ATOM 713 O O . LEU A 1 97 ? -13.092 -2.536 -10.136 1.00 91.62 97 LEU A O 1
ATOM 717 N N . GLY A 1 98 ? -13.967 -1.134 -11.645 1.00 92.69 98 GLY A N 1
ATOM 718 C CA . GLY A 1 98 ? -14.261 -2.182 -12.619 1.00 92.69 98 GLY A CA 1
ATOM 719 C C . GLY A 1 98 ? -15.686 -2.705 -12.466 1.00 92.69 98 GLY A C 1
ATOM 720 O O . GLY A 1 98 ? -16.627 -1.913 -12.549 1.00 92.69 98 GLY A O 1
ATOM 721 N N . ASP A 1 99 ? -15.824 -4.023 -12.332 1.00 90.75 99 ASP A N 1
ATOM 722 C CA . ASP A 1 99 ? -17.115 -4.696 -12.169 1.00 90.75 99 ASP A CA 1
ATOM 723 C C . ASP A 1 99 ? -17.598 -4.591 -10.719 1.00 90.75 99 ASP A C 1
ATOM 725 O O . ASP A 1 99 ? -16.789 -4.645 -9.804 1.00 90.75 99 ASP A O 1
ATOM 729 N N . GLU A 1 100 ? -18.917 -4.497 -10.516 1.00 91.75 100 GLU A N 1
ATOM 730 C CA . GLU A 1 100 ? -19.486 -4.328 -9.175 1.00 91.75 100 GLU A CA 1
ATOM 731 C C . GLU A 1 100 ? -19.089 -5.472 -8.223 1.00 91.75 100 GLU A C 1
ATOM 733 O O . GLU A 1 100 ? -19.373 -6.651 -8.471 1.00 91.75 100 GLU A O 1
ATOM 738 N N . GLY A 1 101 ? -18.499 -5.111 -7.087 1.00 89.12 101 GLY A N 1
ATOM 739 C CA . GLY A 1 101 ? -18.104 -6.026 -6.028 1.00 89.12 101 GLY A CA 1
ATOM 740 C C . GLY A 1 101 ? -16.652 -6.478 -6.143 1.00 89.12 101 GLY A C 1
ATOM 741 O O . GLY A 1 101 ? -15.740 -5.669 -6.208 1.00 89.12 101 GLY A O 1
ATOM 742 N N . TRP A 1 102 ? -16.418 -7.788 -6.019 1.00 94.44 102 TRP A N 1
ATOM 743 C CA . TRP A 1 102 ? -15.060 -8.322 -6.115 1.00 94.44 102 TRP A CA 1
ATOM 744 C C . TRP A 1 102 ? -14.739 -8.727 -7.550 1.00 94.44 102 TRP A C 1
ATOM 746 O O . TRP A 1 102 ? -15.474 -9.529 -8.134 1.00 94.44 102 TRP A O 1
ATOM 756 N N . ASP A 1 103 ? -13.593 -8.286 -8.064 1.00 95.44 103 ASP A N 1
ATOM 757 C CA . ASP A 1 103 ? -13.080 -8.684 -9.371 1.00 95.44 103 ASP A CA 1
ATOM 758 C C . ASP A 1 103 ? -11.603 -9.136 -9.328 1.00 95.44 103 ASP A C 1
ATOM 760 O O . ASP A 1 103 ? -10.861 -8.928 -8.365 1.00 95.44 103 ASP A O 1
ATOM 764 N N . ALA A 1 104 ? -11.153 -9.795 -10.399 1.00 93.62 104 ALA A N 1
ATOM 765 C CA . ALA A 1 104 ? -9.811 -10.378 -10.468 1.00 93.62 104 ALA A CA 1
ATOM 766 C C . ALA A 1 104 ? -8.678 -9.356 -10.707 1.00 93.62 104 ALA A C 1
ATOM 768 O O . ALA A 1 104 ? -7.510 -9.703 -10.516 1.00 93.62 104 ALA A O 1
ATOM 769 N N . HIS A 1 105 ? -8.991 -8.134 -11.142 1.00 91.31 105 HIS A N 1
ATOM 770 C CA . HIS A 1 105 ? -8.025 -7.081 -11.461 1.00 91.31 105 HIS A CA 1
ATOM 771 C C . HIS A 1 105 ? -7.856 -6.087 -10.310 1.00 91.31 105 HIS A C 1
ATOM 773 O O . HIS A 1 105 ? -6.714 -5.731 -10.003 1.00 91.31 105 HIS A O 1
ATOM 779 N N . TYR A 1 106 ? -8.945 -5.661 -9.660 1.00 91.19 106 TYR A N 1
ATOM 780 C CA . TYR A 1 106 ? -8.905 -4.670 -8.576 1.00 91.19 106 TYR A CA 1
ATOM 781 C C . TYR A 1 106 ? -9.244 -5.246 -7.198 1.00 91.19 106 TYR A C 1
ATOM 783 O O . TYR A 1 106 ? -9.036 -4.576 -6.181 1.00 91.19 106 TYR A O 1
ATOM 791 N N . GLY A 1 107 ? -9.679 -6.503 -7.114 1.00 93.75 107 GLY A N 1
ATOM 792 C CA . GLY A 1 107 ? -10.103 -7.091 -5.852 1.00 93.75 107 GLY A CA 1
ATOM 793 C C . GLY A 1 107 ? -11.387 -6.418 -5.392 1.00 93.75 107 GLY A C 1
ATOM 794 O O . GLY A 1 107 ? -12.380 -6.497 -6.086 1.00 93.75 107 GLY A O 1
ATOM 795 N N . TYR A 1 108 ? -11.367 -5.763 -4.230 1.00 94.12 108 TYR A N 1
ATOM 796 C CA . TYR A 1 108 ? -12.494 -4.934 -3.772 1.00 94.12 108 TYR A CA 1
ATOM 797 C C . TYR A 1 108 ? -12.373 -3.460 -4.206 1.00 94.12 108 TYR A C 1
ATOM 799 O O . TYR A 1 108 ? -13.197 -2.637 -3.820 1.00 94.12 108 TYR A O 1
ATOM 807 N N . GLY A 1 109 ? -11.319 -3.102 -4.949 1.00 95.75 109 GLY A N 1
ATOM 808 C CA . GLY A 1 109 ? -11.095 -1.746 -5.441 1.00 95.75 109 GLY A CA 1
ATOM 809 C C . GLY A 1 109 ? -10.002 -0.966 -4.703 1.00 95.75 109 GLY A C 1
ATOM 810 O O . GLY A 1 109 ? -9.082 -1.515 -4.088 1.00 95.75 109 GLY A O 1
ATOM 811 N N . LEU A 1 110 ? -10.069 0.360 -4.808 1.00 96.25 110 LEU A N 1
ATOM 812 C CA . LEU A 1 110 ? -9.074 1.291 -4.287 1.00 96.25 110 LEU A CA 1
ATOM 813 C C . LEU A 1 110 ? -9.231 1.502 -2.778 1.00 96.25 110 LEU A C 1
ATOM 815 O O . LEU A 1 110 ? -10.249 2.018 -2.317 1.00 96.25 110 LEU A O 1
ATOM 819 N N . VAL A 1 111 ? -8.179 1.199 -2.014 1.00 96.44 111 VAL A N 1
ATOM 820 C CA . VAL A 1 111 ? -8.154 1.385 -0.555 1.00 96.44 111 VAL A CA 1
ATOM 821 C C . VAL A 1 111 ? -8.479 2.831 -0.142 1.00 96.44 111 VAL A C 1
ATOM 823 O O . VAL A 1 111 ? -7.851 3.777 -0.617 1.00 96.44 111 VAL A O 1
ATOM 826 N N . GLN A 1 112 ? -9.431 2.996 0.784 1.00 97.88 112 GLN A N 1
ATOM 827 C CA . GLN A 1 112 ? -9.819 4.288 1.364 1.00 97.88 112 GLN A CA 1
ATOM 828 C C . GLN A 1 112 ? -9.462 4.327 2.856 1.00 97.88 112 GLN A C 1
ATOM 830 O O . GLN A 1 112 ? -10.163 3.768 3.697 1.00 97.88 112 GLN A O 1
ATOM 835 N N . ALA A 1 113 ? -8.350 4.982 3.204 1.00 96.19 113 ALA A N 1
ATOM 836 C CA . ALA A 1 113 ? -7.831 4.980 4.578 1.00 96.19 113 ALA A CA 1
ATOM 837 C C . ALA A 1 113 ? -8.799 5.604 5.601 1.00 96.19 113 ALA A C 1
ATOM 839 O O . ALA A 1 113 ? -8.928 5.103 6.716 1.00 96.19 113 ALA A O 1
ATOM 840 N N . TYR A 1 114 ? -9.471 6.696 5.222 1.00 96.31 114 TYR A N 1
ATOM 841 C CA . TYR A 1 114 ? -10.413 7.397 6.096 1.00 96.31 114 TYR A CA 1
ATOM 842 C C . TYR A 1 114 ? -11.659 6.553 6.388 1.00 96.31 114 TYR A C 1
ATOM 844 O O . TYR A 1 114 ? -12.046 6.405 7.547 1.00 96.31 114 TYR A O 1
ATOM 852 N N . ASP A 1 115 ? -12.244 5.951 5.354 1.00 96.19 115 ASP A N 1
ATOM 853 C CA . ASP A 1 115 ? -13.455 5.144 5.503 1.00 96.19 115 ASP A CA 1
ATOM 854 C C . ASP A 1 115 ? -13.168 3.859 6.290 1.00 96.19 115 ASP A C 1
ATOM 856 O O . ASP A 1 115 ? -13.927 3.508 7.194 1.00 96.19 115 ASP A O 1
ATOM 860 N N . ALA A 1 116 ? -12.017 3.220 6.046 1.00 96.69 116 ALA A N 1
ATOM 861 C CA . ALA A 1 116 ? -11.585 2.043 6.799 1.00 96.69 116 ALA A CA 1
ATOM 862 C C . ALA A 1 116 ? -11.401 2.351 8.295 1.00 96.69 116 ALA A C 1
ATOM 864 O O . ALA A 1 116 ? -11.770 1.544 9.151 1.00 96.69 116 ALA A O 1
ATOM 865 N N . LEU A 1 117 ? -10.867 3.532 8.628 1.00 96.50 117 LEU A N 1
ATOM 866 C CA . LEU A 1 117 ? -10.757 3.982 10.015 1.00 96.50 117 LEU A CA 1
ATOM 867 C C . LEU A 1 117 ? -12.140 4.144 10.652 1.00 96.50 117 LEU A C 1
ATOM 869 O O . LEU A 1 117 ? -12.373 3.642 11.750 1.00 96.50 117 LEU A O 1
ATOM 873 N N . GLN A 1 118 ? -13.066 4.807 9.958 1.00 95.31 118 GLN A N 1
ATOM 874 C CA . GLN A 1 118 ? -14.424 5.006 10.462 1.00 95.31 118 GLN A CA 1
ATOM 875 C C . GLN A 1 118 ? -15.137 3.675 10.710 1.00 95.31 118 GLN A C 1
ATOM 877 O O . GLN A 1 118 ? -15.739 3.497 11.768 1.00 95.31 118 GLN A O 1
ATOM 882 N N . TYR A 1 119 ? -14.996 2.724 9.787 1.00 94.31 119 TYR A N 1
ATOM 883 C CA . TYR A 1 119 ? -15.531 1.373 9.925 1.00 94.31 119 TYR A CA 1
ATOM 884 C C . TYR A 1 119 ? -14.986 0.663 11.175 1.00 94.31 119 TYR A C 1
ATOM 886 O O . TYR A 1 119 ? -15.751 0.127 11.976 1.00 94.31 119 TYR 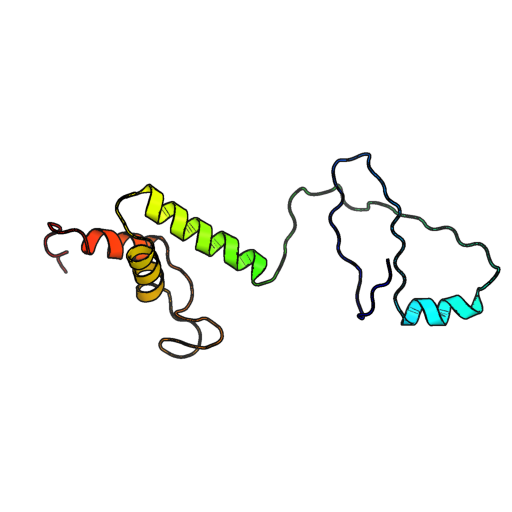A O 1
ATOM 894 N N . LEU A 1 120 ? -13.668 0.702 11.395 1.00 93.56 120 LEU A N 1
ATOM 895 C CA . LEU A 1 120 ? -13.027 0.078 12.560 1.00 93.56 120 LEU A CA 1
ATOM 896 C C . LEU A 1 120 ? -13.434 0.713 13.888 1.00 93.56 120 LEU A C 1
ATOM 898 O O . LEU A 1 120 ? -13.554 0.022 14.903 1.00 93.56 120 LEU A O 1
ATOM 902 N N . GLU A 1 121 ? -13.625 2.028 13.912 1.00 91.12 121 GLU A N 1
ATOM 903 C CA . GLU A 1 121 ? -14.109 2.692 15.112 1.00 91.12 121 GLU A CA 1
ATOM 904 C C . GLU A 1 121 ? -15.561 2.325 15.415 1.00 91.12 121 GLU A C 1
ATOM 906 O O . GLU A 1 121 ? -15.899 2.142 16.582 1.00 91.12 121 GLU A O 1
ATOM 911 N N . ASP A 1 122 ? -16.404 2.187 14.394 1.00 86.50 122 ASP A N 1
ATOM 912 C CA . ASP A 1 122 ? -17.814 1.829 14.558 1.00 86.50 122 ASP A CA 1
ATOM 913 C C . ASP A 1 122 ? -17.989 0.354 14.984 1.00 86.50 122 ASP A C 1
ATOM 915 O O . ASP A 1 122 ? -18.968 0.015 15.648 1.00 86.50 122 ASP A O 1
ATOM 919 N N . LEU A 1 123 ? -16.995 -0.506 14.723 1.00 76.00 123 LEU A N 1
ATOM 920 C CA . LEU A 1 123 ? -16.906 -1.863 15.282 1.00 76.00 123 LEU A CA 1
ATOM 921 C C . LEU A 1 123 ? -16.572 -1.905 16.786 1.00 76.00 123 LEU A C 1
ATOM 923 O O . LEU A 1 123 ? -16.701 -2.965 17.408 1.00 76.00 123 LEU A O 1
ATOM 927 N N . LYS A 1 124 ? -16.123 -0.801 17.404 1.00 64.38 124 LYS A N 1
ATOM 928 C CA . LYS A 1 124 ? -15.807 -0.790 18.841 1.00 64.38 124 LYS A CA 1
ATOM 929 C C . LYS A 1 124 ? -17.093 -0.891 19.673 1.00 64.38 124 LYS A C 1
ATOM 931 O O . LYS A 1 124 ? -17.990 -0.059 19.511 1.00 64.38 124 LYS A O 1
ATOM 936 N N . PRO A 1 125 ? -17.183 -1.833 20.635 1.00 56.62 125 PRO A N 1
ATOM 937 C CA . PRO A 1 125 ? -18.310 -1.889 21.559 1.00 56.62 125 PRO A CA 1
ATOM 938 C C . PRO A 1 125 ? -18.437 -0.562 22.321 1.00 56.62 125 PRO A C 1
ATOM 940 O O . PRO A 1 125 ? -17.545 -0.198 23.084 1.00 56.62 125 PRO A O 1
ATOM 943 N N . GLY A 1 126 ? -19.537 0.167 22.106 1.00 56.22 126 GLY A N 1
ATOM 944 C CA . GLY A 1 126 ? -19.847 1.405 22.832 1.00 56.22 126 GLY A CA 1
ATOM 945 C C . GLY A 1 126 ? -19.964 2.678 21.989 1.00 56.22 126 GLY A C 1
ATOM 946 O O . GLY A 1 126 ? -20.369 3.704 22.538 1.00 56.22 126 GLY A O 1
ATOM 947 N N . LYS A 1 127 ? -19.690 2.649 20.677 1.00 50.69 127 LYS A N 1
ATOM 948 C CA . LYS A 1 127 ? -20.090 3.756 19.794 1.00 50.69 127 LYS A CA 1
ATOM 949 C C . LYS A 1 127 ? -21.585 3.632 19.489 1.00 50.69 127 LYS A C 1
ATOM 951 O O . LYS A 1 127 ? -22.022 2.741 18.768 1.00 50.69 127 LYS A O 1
ATOM 956 N N . GLY A 1 128 ? -22.382 4.495 20.122 1.00 44.59 128 GLY A N 1
ATOM 957 C CA . GLY A 1 128 ? -23.803 4.647 19.807 1.00 44.59 128 GLY A CA 1
ATOM 958 C C . GLY A 1 128 ? -24.019 5.029 18.335 1.00 44.59 128 GLY A C 1
ATOM 959 O O . GLY A 1 128 ? -23.072 5.455 17.671 1.00 44.59 128 GLY A O 1
ATOM 960 N N . PRO A 1 129 ? -25.249 4.877 17.815 1.00 40.62 129 PRO A N 1
ATOM 961 C CA . PRO A 1 129 ? -25.539 5.064 16.398 1.00 40.62 129 PRO A CA 1
ATOM 962 C C . PRO A 1 129 ? -25.088 6.448 15.923 1.00 40.62 129 PRO A C 1
ATOM 964 O O . PRO A 1 129 ? -25.434 7.463 16.534 1.00 40.62 129 PRO A O 1
ATOM 967 N N . LYS A 1 130 ? -24.335 6.492 14.818 1.00 53.09 130 LYS A N 1
ATOM 968 C CA . LYS A 1 130 ? -24.137 7.735 14.073 1.00 53.09 130 LYS A CA 1
ATOM 969 C C . LYS A 1 130 ? -25.497 8.123 13.494 1.00 53.09 130 LYS A C 1
ATOM 971 O O . LYS A 1 130 ? -26.105 7.355 12.752 1.00 53.09 130 LYS A O 1
ATOM 976 N N . GLY A 1 131 ? -26.004 9.265 13.959 1.00 40.12 131 GLY A N 1
ATOM 977 C CA . GLY A 1 131 ? -27.227 9.877 13.450 1.00 40.12 131 GLY A CA 1
ATOM 978 C C . GLY A 1 131 ? -27.131 10.188 11.950 1.00 40.12 131 GLY A C 1
ATOM 979 O O . GLY A 1 131 ? -26.033 10.115 11.397 1.00 40.12 131 GLY A O 1
ATOM 980 N N . PRO A 1 132 ? -28.285 10.487 11.329 1.00 43.81 132 PRO A N 1
ATOM 981 C CA . PRO A 1 132 ? -28.495 10.474 9.880 1.00 43.81 132 PRO A CA 1
ATOM 982 C C . PRO A 1 132 ? -27.592 11.429 9.098 1.00 43.81 132 PRO A C 1
ATOM 984 O O . PRO A 1 132 ? -27.219 12.489 9.655 1.00 43.81 132 PRO A O 1
#